Protein AF-A0A256ZLH8-F1 (afdb_monomer)

Structure (mmCIF, N/CA/C/O backbone):
data_AF-A0A256ZLH8-F1
#
_entry.id   AF-A0A256ZLH8-F1
#
loop_
_atom_site.group_PDB
_atom_site.id
_atom_site.type_symbol
_atom_site.label_atom_id
_atom_site.label_alt_id
_atom_site.label_comp_id
_atom_site.label_asym_id
_atom_site.label_entity_id
_atom_site.label_seq_id
_atom_site.pdbx_PDB_ins_code
_atom_site.Cartn_x
_atom_site.Cartn_y
_atom_site.Cartn_z
_atom_site.occupancy
_atom_site.B_iso_or_equiv
_atom_site.auth_seq_id
_atom_site.auth_comp_id
_atom_site.auth_asym_id
_atom_site.auth_atom_id
_atom_site.pdbx_PDB_model_num
ATOM 1 N N . MET A 1 1 ? 13.246 1.774 14.682 1.00 59.84 1 MET A N 1
ATOM 2 C CA . MET A 1 1 ? 12.009 2.449 14.214 1.00 59.84 1 MET A CA 1
ATOM 3 C C . MET A 1 1 ? 10.809 1.680 14.739 1.00 59.84 1 MET A C 1
ATOM 5 O O . MET A 1 1 ? 10.930 0.470 14.877 1.00 59.84 1 MET A O 1
ATOM 9 N N . LYS A 1 2 ? 9.708 2.357 15.085 1.00 73.75 2 LYS A N 1
ATOM 10 C CA . LYS A 1 2 ? 8.507 1.731 15.661 1.00 73.75 2 LYS A CA 1
ATOM 11 C C . LYS A 1 2 ? 7.234 2.376 15.119 1.00 73.75 2 LYS A C 1
ATOM 13 O O . LYS A 1 2 ? 7.251 3.575 14.844 1.00 73.75 2 LYS A O 1
ATOM 18 N N . GLY A 1 3 ? 6.147 1.612 15.032 1.00 84.44 3 GLY A N 1
ATOM 19 C CA . GLY A 1 3 ? 4.837 2.135 14.651 1.00 84.44 3 GLY A CA 1
ATOM 20 C C . GLY A 1 3 ? 4.768 2.655 13.215 1.00 84.44 3 GLY A C 1
ATOM 21 O O . GLY A 1 3 ? 5.513 2.220 12.338 1.00 84.44 3 GLY A O 1
ATOM 22 N N . ILE A 1 4 ? 3.858 3.602 12.979 1.00 90.25 4 ILE A N 1
ATOM 23 C CA . ILE A 1 4 ? 3.723 4.279 11.684 1.00 90.25 4 ILE A CA 1
ATOM 24 C C . ILE A 1 4 ? 4.641 5.503 11.649 1.00 90.25 4 ILE A C 1
ATOM 26 O O . ILE A 1 4 ? 4.606 6.344 12.548 1.00 90.25 4 ILE A O 1
ATOM 30 N N . ILE A 1 5 ? 5.440 5.614 10.589 1.00 93.38 5 ILE A N 1
ATOM 31 C CA . ILE A 1 5 ? 6.383 6.713 10.385 1.00 93.38 5 ILE A CA 1
ATOM 32 C C . ILE A 1 5 ? 6.101 7.450 9.077 1.00 93.38 5 ILE A C 1
ATOM 34 O O . ILE A 1 5 ? 5.661 6.852 8.095 1.00 93.38 5 ILE A O 1
ATOM 38 N N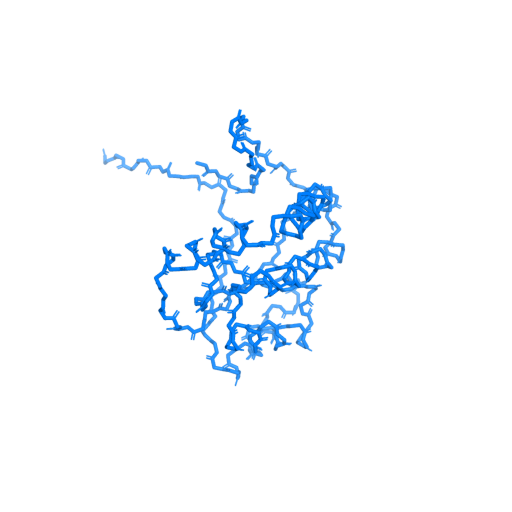 . LEU A 1 6 ? 6.413 8.740 9.061 1.00 94.75 6 LEU A N 1
ATOM 39 C CA . LEU A 1 6 ? 6.591 9.530 7.854 1.00 94.75 6 LEU A CA 1
ATOM 40 C C . LEU A 1 6 ? 8.094 9.671 7.597 1.00 94.75 6 LEU A C 1
ATOM 42 O O . LEU A 1 6 ? 8.851 10.112 8.466 1.00 94.75 6 LEU A O 1
ATOM 46 N N . TYR A 1 7 ? 8.513 9.277 6.398 1.00 95.38 7 TYR A N 1
ATOM 47 C CA . TYR A 1 7 ? 9.903 9.314 5.964 1.00 95.38 7 TYR A CA 1
ATOM 48 C C . TYR A 1 7 ? 10.053 10.202 4.729 1.00 95.38 7 TYR A C 1
ATOM 50 O O . TYR A 1 7 ? 9.308 10.057 3.761 1.00 95.38 7 TYR A O 1
ATOM 58 N N . LYS A 1 8 ? 11.055 11.081 4.762 1.00 94.31 8 LYS A N 1
ATOM 59 C CA . LYS A 1 8 ? 11.537 11.857 3.620 1.00 94.31 8 LYS A CA 1
ATOM 60 C C . LYS A 1 8 ? 13.060 11.827 3.650 1.00 94.31 8 LYS A C 1
ATOM 62 O O . LYS A 1 8 ? 13.659 12.066 4.697 1.00 94.31 8 LYS A O 1
ATOM 67 N N . LEU A 1 9 ? 13.683 11.495 2.520 1.00 93.12 9 LEU A N 1
ATOM 68 C CA . LEU A 1 9 ? 15.141 11.443 2.419 1.00 93.12 9 LEU A CA 1
ATOM 69 C C . LEU A 1 9 ? 15.738 12.812 2.783 1.00 93.12 9 LEU A C 1
ATOM 71 O O . LEU A 1 9 ? 15.245 13.842 2.331 1.00 93.12 9 LEU A O 1
ATOM 75 N N . GLY A 1 10 ? 16.777 12.811 3.619 1.00 94.75 10 GLY A N 1
ATOM 76 C CA . GLY A 1 10 ? 17.412 14.039 4.109 1.00 94.75 10 GLY A CA 1
ATOM 77 C C . GLY A 1 10 ? 16.638 14.765 5.216 1.00 94.75 10 GLY A C 1
ATOM 78 O O . GLY A 1 10 ? 17.074 15.818 5.660 1.00 94.75 10 GLY A O 1
ATOM 79 N N . SER A 1 11 ? 15.507 14.228 5.683 1.00 94.06 11 SER A N 1
ATOM 80 C CA . SER A 1 11 ? 14.750 14.772 6.817 1.00 94.06 11 SER A CA 1
ATOM 81 C C . SER A 1 11 ? 14.746 13.799 8.001 1.00 94.06 11 SER A C 1
ATOM 83 O O . SER A 1 11 ? 14.812 12.582 7.793 1.00 94.06 11 SER A O 1
ATOM 85 N N . PRO A 1 12 ? 14.612 14.292 9.246 1.00 94.06 12 PRO A N 1
ATOM 86 C CA . PRO A 1 12 ? 14.383 13.428 10.397 1.00 94.06 12 PRO A CA 1
ATOM 87 C C . PRO A 1 12 ? 13.131 12.563 10.216 1.00 94.06 12 PRO A C 1
ATOM 89 O O . PRO A 1 12 ? 12.097 13.031 9.732 1.00 94.06 12 PRO A O 1
ATOM 92 N N . ILE A 1 13 ? 13.211 11.299 10.639 1.00 93.12 13 ILE A N 1
ATOM 93 C CA . ILE A 1 13 ? 12.056 10.395 10.659 1.00 93.12 13 ILE A CA 1
ATOM 94 C C . ILE A 1 13 ? 11.025 10.934 11.649 1.00 93.12 13 ILE A C 1
ATOM 96 O O . ILE A 1 13 ? 11.330 11.144 12.823 1.00 93.12 13 ILE A O 1
ATOM 100 N N . GLN A 1 14 ? 9.783 11.089 11.196 1.00 92.69 14 GLN A N 1
ATOM 101 C CA . GLN A 1 14 ? 8.686 11.538 12.046 1.00 92.69 14 GLN A CA 1
ATOM 102 C C . GLN A 1 14 ? 7.812 10.345 12.430 1.00 92.69 14 GLN A C 1
ATOM 104 O O . GLN A 1 14 ? 7.288 9.645 11.569 1.00 92.69 14 GLN A O 1
ATOM 109 N N . SER A 1 15 ? 7.634 10.105 13.729 1.00 91.69 15 SER A N 1
ATOM 110 C CA . SER A 1 15 ? 6.691 9.088 14.213 1.00 91.69 15 SER A CA 1
ATOM 111 C C . SER A 1 15 ? 5.278 9.665 14.268 1.00 91.69 15 SER A C 1
ATOM 113 O O . SER A 1 15 ? 5.068 10.743 14.827 1.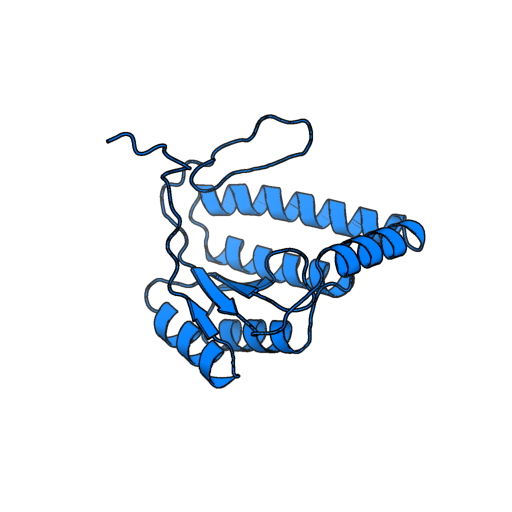00 91.69 15 SER A O 1
ATOM 115 N N . LEU A 1 16 ? 4.298 8.945 13.725 1.00 90.75 16 LEU A N 1
ATOM 116 C CA . LEU A 1 16 ? 2.897 9.349 13.772 1.00 90.75 16 LEU A CA 1
ATOM 117 C C . LEU A 1 16 ? 2.227 8.759 15.015 1.00 90.75 16 LEU A C 1
ATOM 119 O O . LEU A 1 16 ? 2.175 7.542 15.195 1.00 90.75 16 LEU A O 1
ATOM 123 N N . LYS A 1 17 ? 1.687 9.633 15.868 1.00 87.69 17 LYS A N 1
ATOM 124 C CA . LYS A 1 17 ? 0.788 9.246 16.960 1.00 87.69 17 LYS A CA 1
ATOM 125 C C . LYS A 1 17 ? -0.637 9.206 16.416 1.00 87.69 17 LYS A C 1
ATOM 127 O O . LYS A 1 17 ? -1.101 10.202 15.866 1.00 87.69 17 LYS A O 1
ATOM 132 N N . LEU A 1 18 ? -1.305 8.067 16.558 1.00 88.00 18 LEU A N 1
ATOM 133 C CA . LEU A 1 18 ? -2.661 7.851 16.055 1.00 88.00 18 LEU A CA 1
ATOM 134 C C . LEU A 1 18 ? -3.618 7.644 17.221 1.00 88.00 18 LEU A C 1
ATOM 136 O O . LEU A 1 18 ? -3.262 6.986 18.196 1.00 88.00 18 LEU A O 1
ATOM 140 N N . GLN A 1 19 ? -4.842 8.153 17.093 1.00 83.88 19 GLN A N 1
ATOM 141 C CA . GLN A 1 19 ? -5.908 7.882 18.064 1.00 83.88 19 GLN A CA 1
ATOM 142 C C . GLN A 1 19 ? -6.475 6.466 17.902 1.00 83.88 19 GLN A C 1
ATOM 144 O O . GLN A 1 19 ? -6.853 5.820 18.875 1.00 83.88 19 GLN A O 1
ATOM 149 N N . LYS A 1 20 ? -6.530 5.977 16.659 1.00 86.25 20 LYS A N 1
ATOM 150 C CA . LYS A 1 20 ? -7.033 4.651 16.287 1.00 86.25 20 LYS A CA 1
ATOM 151 C C . LYS A 1 20 ? -6.056 3.989 15.323 1.00 86.25 20 LYS A C 1
ATOM 153 O O . LYS A 1 20 ? -5.395 4.669 14.543 1.00 86.25 20 LYS A O 1
ATOM 158 N N . GLN A 1 21 ? -5.963 2.664 15.379 1.00 87.44 21 GLN A N 1
ATOM 159 C CA . GLN A 1 21 ? -5.056 1.908 14.517 1.00 87.44 21 GLN A CA 1
ATOM 160 C C . GLN A 1 21 ? -5.806 1.374 13.291 1.00 87.44 21 GLN A C 1
ATOM 162 O O . GLN A 1 21 ? -6.895 0.818 13.456 1.00 87.44 21 GLN A O 1
ATOM 167 N N . PRO A 1 22 ? -5.241 1.508 12.080 1.00 90.44 22 PRO A N 1
ATOM 168 C CA . PRO A 1 22 ? -5.790 0.849 10.906 1.00 90.44 22 PRO A CA 1
ATOM 169 C C . PRO A 1 22 ? -5.613 -0.670 11.017 1.00 90.44 22 PRO A C 1
ATOM 171 O O . PRO A 1 22 ? -4.627 -1.158 11.574 1.00 90.44 22 PRO A O 1
ATOM 174 N N . ILE A 1 23 ? -6.558 -1.420 10.453 1.00 91.56 23 ILE A N 1
ATOM 175 C CA . ILE A 1 23 ? -6.463 -2.877 10.341 1.00 91.56 23 ILE A CA 1
ATOM 176 C C . ILE A 1 23 ? -6.150 -3.215 8.895 1.00 91.56 23 ILE A C 1
ATOM 178 O O . ILE A 1 23 ? -6.855 -2.792 7.978 1.00 91.56 23 ILE A O 1
ATOM 182 N N . PHE A 1 24 ? -5.098 -4.003 8.705 1.00 94.19 24 PHE A N 1
ATOM 183 C CA . PHE A 1 24 ? -4.659 -4.430 7.391 1.00 94.19 24 PHE A CA 1
ATOM 184 C C . PHE A 1 24 ? -4.721 -5.946 7.242 1.00 94.19 24 PHE A C 1
ATOM 186 O O . PHE A 1 24 ? -4.468 -6.692 8.188 1.00 94.19 24 PHE A O 1
ATOM 193 N N . VAL A 1 25 ? -4.997 -6.392 6.021 1.00 95.88 25 VAL A N 1
ATOM 194 C CA . VAL A 1 25 ? -4.785 -7.771 5.572 1.00 95.88 25 VAL A CA 1
ATOM 195 C C . VAL A 1 25 ? -3.638 -7.756 4.567 1.00 95.88 25 VAL A C 1
ATOM 197 O O . VAL A 1 25 ? -3.620 -6.916 3.666 1.00 95.88 25 VAL A O 1
ATOM 200 N N . VAL A 1 26 ? -2.675 -8.666 4.722 1.00 97.50 26 VAL A N 1
ATOM 201 C CA . VAL A 1 26 ? -1.562 -8.822 3.775 1.00 97.50 26 VAL A CA 1
ATOM 202 C C . VAL A 1 26 ? -1.781 -10.085 2.959 1.00 97.50 26 VAL A C 1
ATOM 204 O O . VAL A 1 26 ? -1.867 -11.176 3.523 1.00 97.50 26 VAL A O 1
ATOM 207 N N . GLY A 1 27 ? -1.850 -9.924 1.639 1.00 97.69 27 GLY A N 1
ATOM 208 C CA . GLY A 1 27 ? -1.893 -11.022 0.678 1.00 97.69 27 GLY A CA 1
ATOM 209 C C . GLY A 1 27 ? -0.533 -11.211 0.016 1.00 97.69 27 GLY A C 1
ATOM 210 O O . GLY A 1 27 ? 0.044 -10.237 -0.459 1.00 97.69 27 GLY A O 1
ATOM 211 N N . ASN A 1 28 ? -0.019 -12.434 -0.047 1.00 97.62 28 ASN A N 1
ATOM 212 C CA . ASN A 1 28 ? 1.211 -12.788 -0.747 1.00 97.62 28 ASN A CA 1
ATOM 213 C C . ASN A 1 28 ? 0.891 -13.610 -1.997 1.00 97.62 28 ASN A C 1
ATOM 215 O O . ASN A 1 28 ? 0.174 -14.604 -1.958 1.00 97.62 28 ASN A O 1
ATOM 219 N N . THR A 1 29 ? 1.442 -13.179 -3.125 1.00 96.62 29 THR A N 1
ATOM 220 C CA . THR A 1 29 ? 1.281 -13.834 -4.426 1.00 96.62 29 THR A CA 1
ATOM 221 C C . THR A 1 29 ? 2.108 -15.110 -4.569 1.00 96.62 29 THR A C 1
ATOM 223 O O . THR A 1 29 ? 1.894 -15.837 -5.534 1.00 96.62 29 THR A O 1
ATOM 226 N N . GLY A 1 30 ? 3.093 -15.348 -3.693 1.00 93.94 30 GLY A N 1
ATOM 227 C CA . GLY A 1 30 ? 4.075 -16.435 -3.823 1.00 93.94 30 GLY A CA 1
ATOM 228 C C . GLY A 1 30 ? 5.131 -16.194 -4.912 1.00 93.94 30 GLY A C 1
ATOM 229 O O . GLY A 1 30 ? 6.116 -16.923 -5.013 1.00 93.94 30 GLY A O 1
ATOM 230 N N . ILE A 1 31 ? 4.977 -15.134 -5.712 1.00 92.69 31 ILE A N 1
ATOM 231 C CA . ILE A 1 31 ? 5.876 -14.822 -6.821 1.00 92.69 31 ILE A CA 1
ATOM 232 C C . ILE A 1 31 ? 7.143 -14.166 -6.280 1.00 92.69 31 ILE A C 1
ATOM 234 O O . ILE A 1 31 ? 7.124 -13.038 -5.767 1.00 92.69 31 ILE A O 1
ATOM 238 N N . ARG A 1 32 ? 8.262 -14.880 -6.429 1.00 88.44 32 ARG A N 1
ATOM 239 C CA . ARG A 1 32 ? 9.599 -14.360 -6.140 1.00 88.44 32 ARG A CA 1
ATOM 240 C C . ARG A 1 32 ? 9.980 -13.286 -7.149 1.00 88.44 32 ARG A C 1
ATOM 242 O O . ARG A 1 32 ? 9.685 -13.377 -8.336 1.00 88.44 32 ARG A O 1
ATOM 249 N N . ARG A 1 33 ? 10.691 -12.272 -6.664 1.00 80.81 33 ARG A N 1
ATOM 250 C CA . ARG A 1 33 ? 11.146 -11.142 -7.472 1.00 80.81 33 ARG A CA 1
ATOM 251 C C . ARG A 1 33 ? 12.558 -10.733 -7.104 1.00 80.81 33 ARG A C 1
ATOM 253 O O . ARG A 1 33 ? 12.991 -10.911 -5.970 1.00 80.81 33 ARG A O 1
ATOM 260 N N . ILE A 1 34 ? 13.227 -10.093 -8.056 1.00 83.25 34 ILE A N 1
ATOM 261 C CA . ILE A 1 34 ? 14.491 -9.399 -7.823 1.00 83.25 34 ILE A CA 1
ATOM 262 C C . ILE A 1 34 ? 14.174 -7.909 -7.766 1.00 83.25 34 ILE A C 1
ATOM 264 O O . ILE A 1 34 ? 13.990 -7.275 -8.806 1.00 83.25 34 ILE A O 1
ATOM 268 N N . THR A 1 35 ? 14.107 -7.347 -6.557 1.00 82.69 35 THR A N 1
ATOM 269 C CA . THR A 1 35 ? 13.759 -5.931 -6.327 1.00 82.69 35 THR A CA 1
ATOM 270 C C . THR A 1 35 ? 14.599 -4.987 -7.192 1.00 82.69 35 THR A C 1
ATOM 272 O O . THR A 1 35 ? 14.060 -4.070 -7.807 1.00 82.69 35 THR A O 1
ATOM 275 N N . GLY A 1 36 ? 15.899 -5.267 -7.340 1.00 84.88 36 GLY A N 1
ATOM 276 C CA . GLY A 1 36 ? 16.804 -4.465 -8.168 1.00 84.88 36 GLY A CA 1
ATOM 277 C C . GLY A 1 36 ? 16.394 -4.357 -9.643 1.00 84.88 36 GLY A C 1
ATOM 278 O O . GLY A 1 36 ? 16.644 -3.325 -10.260 1.00 84.88 36 GLY A O 1
ATOM 279 N N . LYS A 1 37 ? 15.717 -5.364 -10.218 1.00 89.88 37 LYS A N 1
ATOM 280 C CA . LYS A 1 37 ? 15.227 -5.297 -11.608 1.00 89.88 37 LYS A CA 1
ATOM 281 C C . LYS A 1 37 ? 14.123 -4.248 -11.767 1.00 89.88 37 LYS A C 1
ATOM 283 O O . LYS A 1 37 ? 14.156 -3.475 -12.720 1.00 89.88 37 LYS A O 1
ATOM 288 N N . PHE A 1 38 ? 13.181 -4.185 -10.825 1.00 90.50 38 PHE A N 1
ATOM 289 C CA . PHE A 1 38 ? 12.086 -3.211 -10.864 1.00 90.50 38 PHE A CA 1
ATOM 290 C C . PHE A 1 38 ? 12.567 -1.794 -10.552 1.00 90.50 38 PHE A C 1
ATOM 292 O O . PHE A 1 38 ? 12.148 -0.858 -11.226 1.00 90.50 38 PHE A O 1
ATOM 299 N N . VAL A 1 39 ? 13.526 -1.640 -9.634 1.00 91.06 39 VAL A N 1
ATOM 300 C CA . VAL A 1 39 ? 14.180 -0.342 -9.391 1.00 91.06 39 VAL A CA 1
ATOM 301 C C . VAL A 1 39 ? 14.857 0.172 -10.667 1.00 91.06 39 VAL A C 1
ATOM 303 O O . VAL A 1 39 ? 14.606 1.303 -11.075 1.00 91.06 39 VAL A O 1
ATOM 306 N N . LYS A 1 40 ? 15.637 -0.672 -11.362 1.00 93.06 40 LYS A N 1
ATOM 307 C CA . LYS A 1 40 ? 16.267 -0.308 -12.647 1.00 93.06 40 LYS A CA 1
ATOM 308 C C . LYS A 1 40 ? 15.244 0.018 -13.740 1.00 93.06 40 LYS A C 1
ATOM 310 O O . LYS A 1 40 ? 15.486 0.908 -14.551 1.00 93.06 40 LYS A O 1
ATOM 315 N N . LYS A 1 41 ? 14.103 -0.679 -13.770 1.00 92.81 41 LYS A N 1
ATOM 316 C CA . LYS A 1 41 ? 13.007 -0.396 -14.711 1.00 92.81 41 LYS A CA 1
ATOM 317 C C . LYS A 1 41 ? 12.415 0.997 -14.480 1.00 92.81 41 LYS A C 1
ATOM 319 O O . LYS A 1 41 ? 12.236 1.733 -15.446 1.00 92.81 41 LYS A O 1
ATOM 324 N N . VAL A 1 42 ? 12.152 1.364 -13.224 1.00 94.00 42 VAL A N 1
ATOM 325 C CA . VAL A 1 42 ? 11.630 2.696 -12.871 1.00 94.00 42 VAL A CA 1
ATOM 326 C C . VAL A 1 42 ? 12.661 3.786 -13.169 1.00 94.00 42 VAL A C 1
ATOM 328 O O . VAL A 1 42 ? 12.294 4.818 -13.722 1.00 94.00 42 VAL A O 1
ATOM 331 N N . ASP A 1 43 ? 13.946 3.550 -12.884 1.00 95.06 43 ASP A N 1
ATOM 332 C CA . ASP A 1 43 ? 15.020 4.485 -13.248 1.00 95.06 43 ASP A CA 1
ATOM 333 C C . ASP A 1 43 ? 15.087 4.725 -14.764 1.00 95.06 43 ASP A C 1
ATOM 335 O O . ASP A 1 43 ? 15.095 5.868 -15.223 1.00 95.06 43 ASP A O 1
ATOM 339 N N . LYS A 1 44 ? 15.054 3.648 -15.559 1.00 96.25 44 LYS A N 1
ATOM 340 C CA . LYS A 1 44 ? 15.015 3.742 -17.022 1.00 96.25 44 LYS A CA 1
ATOM 341 C C . LYS A 1 44 ? 13.796 4.538 -17.498 1.00 96.25 44 LYS A C 1
ATOM 343 O O . LYS A 1 44 ? 13.958 5.471 -18.281 1.00 96.25 44 LYS A O 1
ATOM 348 N N . LEU A 1 45 ? 12.605 4.234 -16.976 1.00 95.56 45 LEU A N 1
ATOM 349 C CA . LEU A 1 45 ? 11.377 4.960 -17.312 1.00 95.56 45 LEU A CA 1
ATOM 350 C C . LEU A 1 45 ? 11.483 6.452 -16.961 1.00 95.56 45 LEU A C 1
ATOM 352 O O . LEU A 1 45 ? 11.050 7.297 -17.742 1.00 95.56 45 LEU A O 1
ATOM 356 N N . LYS A 1 46 ? 12.090 6.789 -15.817 1.00 95.88 46 LYS A N 1
ATOM 357 C CA . LYS A 1 46 ? 12.333 8.178 -15.412 1.00 95.88 46 LYS A CA 1
ATOM 358 C C . LYS A 1 46 ? 13.272 8.897 -16.381 1.00 95.88 46 LYS A C 1
ATOM 360 O O . LYS A 1 46 ? 13.024 10.055 -16.697 1.00 95.88 46 LYS A O 1
ATOM 365 N N . ARG A 1 47 ? 14.322 8.236 -16.876 1.00 96.56 47 ARG A N 1
ATOM 366 C CA . ARG A 1 47 ? 15.229 8.825 -17.878 1.00 96.56 47 ARG A CA 1
ATO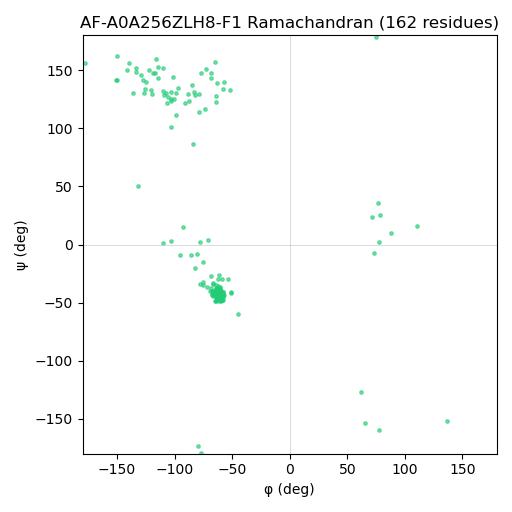M 367 C C . ARG A 1 47 ? 14.537 9.049 -19.225 1.00 96.56 47 ARG A C 1
ATOM 369 O O . ARG A 1 47 ? 14.736 10.093 -19.832 1.00 96.56 47 ARG A O 1
ATOM 376 N N . GLU A 1 48 ? 13.695 8.114 -19.658 1.00 97.06 48 GLU A N 1
ATOM 377 C CA . GLU A 1 48 ? 12.997 8.179 -20.953 1.00 97.06 48 GLU A CA 1
ATOM 378 C C . GLU A 1 48 ? 11.786 9.123 -20.949 1.00 97.06 48 GLU A C 1
ATOM 380 O O . GLU A 1 48 ? 11.478 9.753 -21.958 1.00 97.06 48 GLU A O 1
ATOM 385 N N . ARG A 1 49 ? 11.073 9.226 -19.822 1.00 96.69 49 ARG A N 1
ATOM 386 C CA . ARG A 1 49 ? 9.819 9.987 -19.692 1.00 96.69 49 ARG A CA 1
ATOM 387 C C . ARG A 1 49 ? 9.827 10.887 -18.458 1.00 96.69 49 ARG A C 1
ATOM 389 O O . ARG A 1 49 ? 8.878 10.889 -17.675 1.00 96.69 49 ARG A O 1
ATOM 396 N N . LYS A 1 50 ? 10.896 11.671 -18.300 1.00 95.62 50 LYS A N 1
ATOM 397 C CA . LYS A 1 50 ? 11.182 12.484 -17.106 1.00 95.62 50 LYS A CA 1
ATOM 398 C C . LYS 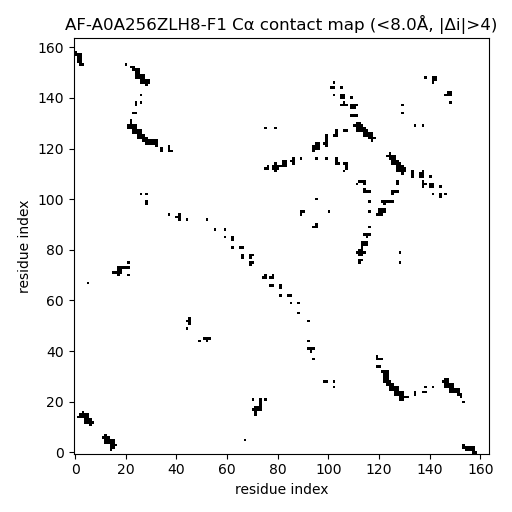A 1 50 ? 9.977 13.269 -16.577 1.00 95.62 50 LYS A C 1
ATOM 400 O O . LYS A 1 50 ? 9.538 12.993 -15.467 1.00 95.62 50 LYS A O 1
ATOM 405 N N . LYS A 1 51 ? 9.393 14.162 -17.388 1.00 96.50 51 LYS A N 1
ATOM 406 C CA . LYS A 1 51 ? 8.262 15.018 -16.969 1.00 96.50 51 LYS A CA 1
ATOM 407 C C . LYS A 1 51 ? 7.048 14.212 -16.491 1.00 96.50 51 LYS A C 1
ATOM 409 O O . LYS A 1 51 ? 6.418 14.568 -15.502 1.00 96.50 51 LYS A O 1
ATOM 414 N N . LEU A 1 52 ? 6.733 13.115 -17.184 1.00 95.25 52 LEU A N 1
ATOM 415 C CA . LEU A 1 52 ? 5.607 12.247 -16.834 1.00 95.25 52 LEU A CA 1
ATOM 416 C C . LEU A 1 52 ? 5.830 11.577 -15.475 1.00 95.25 52 LEU A C 1
ATOM 418 O O . LEU A 1 52 ? 4.948 11.598 -14.621 1.00 95.25 52 LEU A O 1
ATOM 422 N N . VAL A 1 53 ? 7.012 10.991 -15.275 1.00 95.69 53 VAL A N 1
ATOM 423 C CA . VAL A 1 53 ? 7.346 10.297 -14.026 1.00 95.69 53 VAL A CA 1
ATOM 424 C C . VAL A 1 53 ? 7.453 11.284 -12.865 1.00 95.69 53 VAL A C 1
ATOM 426 O O . VAL A 1 53 ? 6.968 10.983 -11.781 1.00 95.69 53 VAL A O 1
ATOM 429 N N . GLU A 1 54 ? 8.030 12.466 -13.078 1.00 95.75 54 GLU A N 1
ATOM 430 C CA . GLU A 1 54 ? 8.092 13.525 -12.061 1.00 95.75 54 GLU A CA 1
ATOM 431 C C . GLU A 1 54 ? 6.690 13.957 -11.616 1.00 95.75 54 GLU A C 1
ATOM 433 O O . GLU A 1 54 ? 6.407 13.927 -10.421 1.00 95.75 54 GLU A O 1
ATOM 438 N N . SER A 1 55 ? 5.768 14.200 -12.552 1.00 96.88 55 SER A N 1
ATOM 439 C CA . SER A 1 55 ? 4.371 14.521 -12.226 1.00 96.88 55 SER A CA 1
ATOM 440 C C . SER A 1 55 ? 3.660 13.404 -11.439 1.00 96.88 55 SER A C 1
ATOM 442 O O . SER A 1 55 ? 2.914 13.665 -10.487 1.00 96.88 55 SER A O 1
ATOM 444 N N . MET A 1 56 ? 3.919 12.136 -11.777 1.00 96.75 56 MET A N 1
ATOM 445 C CA . MET A 1 56 ? 3.405 10.993 -11.013 1.00 96.75 56 MET A CA 1
ATOM 446 C C . MET A 1 56 ? 3.976 10.945 -9.588 1.00 96.75 56 MET A C 1
ATOM 448 O O . MET A 1 56 ? 3.240 10.651 -8.645 1.00 96.75 56 MET A O 1
ATOM 452 N N . LEU A 1 57 ? 5.268 11.243 -9.414 1.00 94.81 57 LEU A N 1
ATOM 453 C CA . LEU A 1 57 ? 5.921 11.274 -8.103 1.00 94.81 57 LEU A CA 1
ATOM 454 C C . LEU A 1 57 ? 5.423 12.440 -7.239 1.00 94.81 57 LEU A C 1
ATOM 456 O O . LEU A 1 57 ? 5.166 12.235 -6.056 1.00 94.81 57 LEU A O 1
ATOM 460 N N . GLU A 1 58 ? 5.209 13.620 -7.820 1.00 96.75 58 GLU A N 1
ATOM 461 C CA . GLU A 1 58 ? 4.587 14.763 -7.133 1.00 96.75 58 GLU A CA 1
ATOM 462 C C . GLU A 1 58 ? 3.170 14.427 -6.656 1.00 96.75 58 GLU A C 1
ATOM 464 O O . GLU A 1 58 ? 2.772 14.762 -5.538 1.00 96.75 58 GLU A O 1
ATOM 469 N N . THR A 1 59 ? 2.403 13.718 -7.486 1.00 97.81 59 THR A N 1
ATOM 470 C CA . THR A 1 59 ? 1.068 13.239 -7.108 1.00 97.81 59 THR A CA 1
ATOM 471 C C . THR A 1 59 ? 1.152 12.227 -5.964 1.00 97.81 59 THR A C 1
ATOM 473 O O . THR A 1 59 ? 0.392 12.321 -5.001 1.00 97.81 59 THR A O 1
ATOM 476 N N . ALA A 1 60 ? 2.112 11.299 -6.010 1.00 97.44 60 ALA A N 1
ATOM 477 C CA . ALA A 1 60 ? 2.346 10.350 -4.926 1.00 97.44 60 ALA A CA 1
ATOM 478 C C . ALA A 1 60 ? 2.765 11.043 -3.613 1.00 97.44 60 ALA A C 1
ATOM 480 O O . ALA A 1 60 ? 2.311 10.627 -2.546 1.00 97.44 60 ALA A O 1
ATOM 481 N N . GLU A 1 61 ? 3.566 12.116 -3.665 1.00 97.25 61 GLU A N 1
ATOM 482 C CA . GLU A 1 61 ? 3.908 12.924 -2.482 1.00 97.25 61 GLU A CA 1
ATOM 483 C C . GLU A 1 61 ? 2.653 13.565 -1.871 1.00 97.25 61 GLU A C 1
ATOM 485 O O . GLU A 1 61 ? 2.427 13.437 -0.666 1.00 97.25 61 GLU A O 1
ATOM 490 N N . LYS A 1 62 ? 1.776 14.160 -2.691 1.00 98.19 62 LYS A N 1
ATOM 491 C CA . LYS A 1 62 ? 0.490 14.712 -2.221 1.00 98.19 62 LYS A CA 1
ATOM 492 C C . LYS A 1 62 ? -0.384 13.641 -1.563 1.00 98.19 62 LYS A C 1
ATOM 494 O O . LYS A 1 62 ? -0.906 13.873 -0.474 1.00 98.19 62 LYS A O 1
ATOM 499 N N . ILE A 1 63 ? -0.483 12.454 -2.168 1.00 98.50 63 ILE A N 1
ATOM 500 C CA . ILE A 1 63 ? -1.215 11.311 -1.596 1.00 98.50 63 ILE A CA 1
ATOM 501 C C . ILE A 1 63 ? -0.670 10.947 -0.211 1.00 98.50 63 ILE A C 1
ATOM 503 O O . ILE A 1 63 ? -1.453 10.702 0.704 1.00 98.50 63 ILE A O 1
ATOM 507 N N . VAL A 1 64 ? 0.654 10.920 -0.030 1.00 98.06 64 VAL A N 1
ATOM 508 C CA . VAL A 1 64 ? 1.270 10.622 1.274 1.00 98.06 64 VAL A CA 1
ATOM 509 C C . VAL A 1 64 ? 0.883 11.670 2.316 1.00 98.06 64 VAL A C 1
ATOM 511 O O . VAL A 1 64 ? 0.499 11.304 3.426 1.00 98.06 64 VAL A O 1
ATOM 514 N N . LEU A 1 65 ? 0.945 12.959 1.976 1.00 97.56 65 LEU A N 1
ATOM 515 C CA . LEU A 1 65 ? 0.595 14.036 2.907 1.00 97.56 65 LEU A CA 1
ATOM 516 C C . LEU A 1 65 ? -0.886 13.986 3.315 1.00 97.56 65 LEU A C 1
ATOM 518 O O . LEU A 1 65 ? -1.204 14.140 4.497 1.00 97.56 65 LEU A O 1
ATOM 522 N N . GLU A 1 66 ? -1.783 13.694 2.376 1.00 98.44 66 GLU A N 1
ATOM 523 C CA . GLU A 1 66 ? -3.206 13.492 2.669 1.00 98.44 66 GLU A CA 1
ATOM 524 C C . GLU A 1 66 ? -3.452 12.210 3.478 1.00 98.44 66 GLU A C 1
ATOM 526 O O . GLU A 1 66 ? -4.251 12.211 4.414 1.00 98.44 66 GLU A O 1
ATOM 531 N N . ALA A 1 67 ? -2.708 11.134 3.208 1.00 98.06 67 ALA A N 1
ATOM 532 C CA . ALA A 1 67 ? -2.800 9.894 3.975 1.00 98.06 67 ALA A CA 1
ATOM 533 C C . ALA A 1 67 ? -2.367 10.102 5.433 1.00 98.06 67 ALA A C 1
ATOM 535 O O . ALA A 1 67 ? -2.968 9.523 6.335 1.00 98.06 67 ALA A O 1
ATOM 536 N N . VAL A 1 68 ? -1.376 10.964 5.690 1.00 97.00 68 VAL A N 1
ATOM 537 C CA . VAL A 1 68 ? -0.981 11.353 7.055 1.00 97.00 68 VAL A CA 1
ATOM 538 C C . VAL A 1 68 ? -2.127 12.058 7.783 1.00 97.00 68 VAL A C 1
ATOM 540 O O . VAL A 1 68 ? -2.365 11.763 8.956 1.00 97.00 68 VAL A O 1
ATOM 543 N N . LYS A 1 69 ? -2.854 12.964 7.114 1.00 97.06 69 LYS A N 1
ATOM 544 C CA . LYS A 1 69 ? -4.034 13.630 7.696 1.00 97.06 69 LYS A CA 1
ATOM 545 C C . LYS A 1 69 ? -5.147 12.620 7.986 1.00 97.06 69 LYS A C 1
ATOM 547 O O . LYS A 1 69 ? -5.638 12.570 9.112 1.00 97.06 69 LYS A O 1
ATOM 552 N N . ALA A 1 70 ? -5.473 11.767 7.014 1.00 97.31 70 ALA A N 1
ATOM 553 C CA . ALA A 1 70 ? -6.481 10.718 7.158 1.00 97.31 70 ALA A CA 1
ATOM 554 C C . ALA A 1 70 ? -6.150 9.757 8.315 1.00 97.31 70 ALA A C 1
ATOM 556 O O . ALA A 1 70 ? -7.000 9.480 9.158 1.00 97.31 70 ALA A O 1
ATOM 557 N N . LEU A 1 71 ? -4.886 9.328 8.427 1.00 95.44 71 LEU A N 1
ATOM 558 C CA . LEU A 1 71 ? -4.398 8.494 9.529 1.00 95.44 71 LEU A CA 1
ATOM 559 C C . LEU A 1 71 ? -4.586 9.159 10.896 1.00 95.4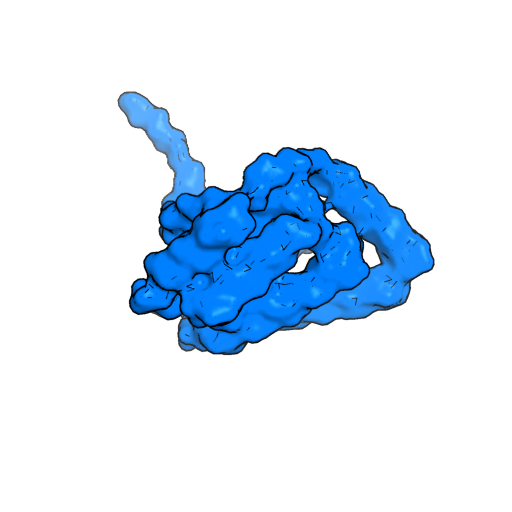4 71 LEU A C 1
ATOM 561 O O . LEU A 1 71 ? -5.065 8.513 11.827 1.00 95.44 71 LEU A O 1
ATOM 565 N N . LYS A 1 72 ? -4.214 10.438 11.027 1.00 94.62 72 LYS A N 1
ATOM 566 C CA . LYS A 1 72 ? -4.345 11.183 12.290 1.00 94.62 72 LYS A CA 1
ATOM 567 C C . LYS A 1 72 ? -5.805 11.354 12.714 1.00 94.62 72 LYS A C 1
ATOM 569 O O . LYS A 1 72 ? -6.095 11.242 13.903 1.00 94.62 72 LYS A O 1
ATOM 574 N N . ASN A 1 73 ? -6.694 11.572 11.749 1.00 95.19 73 ASN A N 1
ATOM 575 C CA . ASN A 1 73 ? -8.119 11.803 11.984 1.00 95.19 73 ASN A CA 1
ATOM 576 C C . ASN A 1 73 ? -8.938 10.503 12.092 1.00 95.19 73 ASN A C 1
ATOM 578 O O . ASN A 1 73 ? -10.110 10.547 12.454 1.00 95.19 73 ASN A O 1
ATOM 582 N N . GLY A 1 74 ? -8.345 9.344 11.788 1.00 94.88 74 GLY A N 1
ATOM 583 C CA . GLY A 1 74 ? -9.065 8.071 11.750 1.00 94.88 74 GLY A CA 1
ATOM 584 C C . GLY A 1 74 ? -10.032 7.940 10.568 1.00 94.88 74 GLY A C 1
ATOM 585 O O . GLY A 1 74 ? -10.991 7.175 10.656 1.00 94.88 74 GLY A O 1
ATOM 586 N N . ASP A 1 75 ? -9.796 8.686 9.487 1.00 97.06 75 ASP A N 1
ATOM 587 C CA . ASP A 1 75 ? -10.603 8.663 8.266 1.00 97.06 75 ASP A CA 1
ATOM 588 C C . ASP A 1 75 ? -10.150 7.512 7.353 1.00 97.06 75 ASP A C 1
ATOM 590 O O . ASP A 1 75 ? -9.264 7.637 6.500 1.00 97.06 75 ASP A O 1
ATOM 594 N N . TRP A 1 76 ? -10.724 6.335 7.598 1.00 96.56 76 TRP A N 1
ATOM 595 C CA . TRP A 1 76 ? -10.345 5.101 6.912 1.00 96.56 76 TRP A CA 1
ATOM 596 C C . TRP A 1 76 ? -10.858 5.017 5.484 1.00 96.56 76 TRP A C 1
ATOM 598 O O . TRP A 1 76 ? -10.176 4.437 4.641 1.00 96.56 76 TRP A O 1
ATOM 608 N N . ASP A 1 77 ? -12.017 5.603 5.200 1.00 97.69 77 ASP A N 1
ATOM 609 C CA . ASP A 1 77 ? -12.561 5.650 3.847 1.00 97.69 77 ASP A CA 1
ATOM 610 C C . ASP A 1 77 ? -11.668 6.540 2.962 1.00 97.69 77 ASP A C 1
ATOM 612 O O . ASP A 1 77 ? -11.252 6.116 1.876 1.00 97.69 77 ASP A O 1
ATOM 616 N N . LYS A 1 78 ? -11.228 7.708 3.464 1.00 98.38 78 LYS A N 1
ATOM 617 C CA . LYS A 1 78 ? -10.249 8.538 2.746 1.00 98.38 78 LYS A CA 1
ATOM 618 C C . LYS A 1 78 ? -8.912 7.824 2.584 1.00 98.38 78 LYS A C 1
ATOM 620 O O . LYS A 1 78 ? -8.376 7.806 1.475 1.00 98.38 78 LYS A O 1
ATOM 625 N N . LEU A 1 79 ? -8.381 7.202 3.638 1.00 98.38 79 LEU A N 1
ATOM 626 C CA . LEU A 1 79 ? -7.125 6.450 3.550 1.00 98.38 79 LEU A CA 1
ATOM 627 C C . LEU A 1 79 ? -7.202 5.326 2.502 1.00 98.38 79 LEU A C 1
ATOM 629 O O . LEU A 1 79 ? -6.265 5.157 1.722 1.00 98.38 79 LEU A O 1
ATOM 633 N N . GLY A 1 80 ? -8.318 4.596 2.453 1.00 98.56 80 GLY A N 1
ATOM 634 C CA . GLY A 1 80 ? -8.574 3.556 1.458 1.00 98.56 80 GLY A CA 1
ATOM 635 C C . GLY A 1 80 ? -8.562 4.098 0.027 1.00 98.56 80 GLY A C 1
ATOM 636 O O . GLY A 1 80 ? -7.817 3.593 -0.815 1.00 98.56 80 GLY A O 1
ATOM 637 N N . SER A 1 81 ? -9.281 5.196 -0.231 1.00 98.69 81 SER A N 1
ATOM 638 C CA . SER A 1 81 ? -9.281 5.843 -1.555 1.00 98.69 81 SER A CA 1
ATOM 639 C C . SER A 1 81 ? -7.877 6.276 -2.006 1.00 98.69 81 SER A C 1
ATOM 641 O O . SER A 1 81 ? -7.476 6.026 -3.142 1.00 98.69 81 SER A O 1
ATOM 643 N N . LEU A 1 82 ? -7.075 6.822 -1.085 1.00 98.81 82 LEU A N 1
ATOM 644 C CA . LEU A 1 82 ? -5.693 7.233 -1.337 1.00 98.81 82 LEU A CA 1
ATOM 645 C C . LEU A 1 82 ? -4.773 6.035 -1.631 1.00 98.81 82 LEU A C 1
ATOM 647 O O . LEU A 1 82 ? -3.846 6.144 -2.437 1.00 98.81 82 LEU A O 1
ATOM 651 N N . MET A 1 83 ? -5.016 4.875 -1.009 1.00 98.75 83 MET A N 1
ATOM 652 C CA . MET A 1 83 ? -4.294 3.641 -1.336 1.00 98.75 83 MET A CA 1
ATOM 653 C C . MET A 1 83 ? -4.568 3.193 -2.774 1.00 98.75 83 MET A C 1
ATOM 655 O O . MET A 1 83 ? -3.623 2.834 -3.480 1.00 98.75 83 MET A O 1
ATOM 659 N N . ASP A 1 84 ? -5.825 3.258 -3.211 1.00 98.75 84 ASP A N 1
ATOM 660 C CA . ASP A 1 84 ? -6.234 2.904 -4.571 1.00 98.75 84 ASP A CA 1
ATOM 661 C C . ASP A 1 84 ? -5.664 3.873 -5.617 1.00 98.75 84 ASP A C 1
ATOM 663 O O . ASP A 1 84 ? -5.175 3.443 -6.665 1.00 98.75 84 ASP A O 1
ATOM 667 N N . GLU A 1 85 ? -5.675 5.178 -5.336 1.00 98.56 85 GLU A N 1
ATOM 668 C CA . GLU A 1 85 ? -5.026 6.190 -6.181 1.00 98.56 85 GLU A CA 1
ATOM 669 C C . GLU A 1 85 ? -3.524 5.912 -6.328 1.00 98.56 85 GLU A C 1
ATOM 671 O O . GLU A 1 85 ? -2.988 5.909 -7.440 1.00 98.56 85 GLU A O 1
ATOM 676 N N . ASN A 1 86 ? -2.850 5.575 -5.228 1.00 98.62 86 ASN A N 1
ATOM 677 C CA . ASN A 1 86 ? -1.437 5.208 -5.260 1.00 98.62 86 ASN A CA 1
ATOM 678 C C . ASN A 1 86 ? -1.202 3.919 -6.069 1.00 98.62 86 ASN A C 1
ATOM 680 O O . ASN A 1 86 ? -0.252 3.839 -6.845 1.00 98.62 86 ASN A O 1
ATOM 684 N N . GLN A 1 87 ? -2.080 2.916 -5.963 1.00 98.62 87 GLN A N 1
ATOM 685 C CA . GLN A 1 87 ? -1.972 1.697 -6.774 1.00 98.62 87 GLN A CA 1
ATOM 686 C C . GLN A 1 87 ? -2.054 1.984 -8.280 1.00 98.62 87 GLN A C 1
ATOM 688 O O . GLN A 1 87 ? -1.328 1.354 -9.055 1.00 98.62 87 GLN A O 1
ATOM 693 N N . LYS A 1 88 ? -2.878 2.949 -8.710 1.00 98.19 88 LYS A N 1
ATOM 694 C CA . LYS A 1 88 ? -2.928 3.378 -10.120 1.00 98.19 88 LYS A CA 1
ATOM 695 C C . LYS A 1 88 ? -1.584 3.953 -10.571 1.00 98.19 88 LYS A C 1
ATOM 697 O O . LYS A 1 88 ? -1.082 3.565 -11.623 1.00 98.19 88 LYS A O 1
ATOM 702 N N . ILE A 1 89 ? -0.957 4.801 -9.751 1.00 97.94 89 ILE A N 1
ATOM 703 C CA . ILE A 1 89 ? 0.384 5.343 -10.033 1.00 97.94 89 ILE A CA 1
ATOM 704 C C . ILE A 1 89 ? 1.412 4.211 -10.138 1.00 97.94 89 ILE A C 1
ATOM 706 O O . ILE A 1 89 ? 2.160 4.147 -11.111 1.00 97.94 89 ILE A O 1
ATOM 710 N N . LEU A 1 90 ? 1.416 3.281 -9.178 1.00 97.50 90 LEU A N 1
ATOM 711 C CA . LEU A 1 90 ? 2.335 2.136 -9.153 1.00 97.50 90 LEU A CA 1
ATOM 712 C C . LEU A 1 90 ? 2.168 1.224 -10.382 1.00 97.50 90 LEU A C 1
ATOM 714 O O . LEU A 1 90 ? 3.148 0.719 -10.937 1.00 97.50 90 LEU A O 1
ATOM 718 N N . SER A 1 91 ? 0.933 1.048 -10.843 1.00 96.56 91 SER A N 1
ATOM 719 C CA . SER A 1 91 ? 0.636 0.308 -12.072 1.00 96.56 91 SER A CA 1
ATOM 720 C C . SER A 1 91 ? 1.179 1.044 -13.299 1.00 96.56 91 SER A C 1
ATOM 722 O O . SER A 1 91 ? 1.864 0.434 -14.119 1.00 96.56 91 SER A O 1
ATOM 724 N N . ASN A 1 92 ? 0.981 2.363 -13.373 1.00 96.06 92 ASN A N 1
ATOM 725 C CA . ASN A 1 92 ? 1.434 3.202 -14.486 1.00 96.06 92 ASN A CA 1
ATOM 726 C C . ASN A 1 92 ? 2.962 3.318 -14.592 1.00 96.06 92 ASN A C 1
ATOM 728 O O . ASN A 1 92 ? 3.492 3.366 -15.699 1.00 96.06 92 ASN A O 1
ATOM 732 N N . ILE A 1 93 ? 3.693 3.295 -13.471 1.00 95.00 93 ILE A N 1
ATOM 733 C CA . ILE A 1 93 ? 5.168 3.215 -13.492 1.00 95.00 93 ILE A CA 1
ATOM 734 C C . ILE A 1 93 ? 5.682 1.789 -13.771 1.00 95.00 93 ILE A C 1
ATOM 736 O O . ILE A 1 93 ? 6.889 1.542 -13.790 1.00 95.00 93 ILE A O 1
ATOM 740 N N . GLY A 1 94 ? 4.776 0.832 -13.996 1.00 94.19 94 GLY A N 1
ATOM 741 C CA . GLY A 1 94 ? 5.092 -0.503 -14.488 1.00 94.19 94 GLY A CA 1
ATOM 742 C C . GLY A 1 94 ? 5.651 -1.456 -13.436 1.00 94.19 94 GLY A C 1
ATOM 743 O O . GLY A 1 94 ? 6.382 -2.383 -13.808 1.00 94.19 94 GLY A O 1
ATOM 744 N N . VAL A 1 95 ? 5.334 -1.244 -12.153 1.00 95.69 95 VAL A N 1
ATOM 745 C CA . VAL A 1 95 ? 5.771 -2.123 -11.054 1.00 95.69 95 VAL A CA 1
ATOM 746 C C . VAL A 1 95 ? 4.679 -3.067 -10.543 1.00 95.69 95 VAL A C 1
ATOM 748 O O . VAL A 1 95 ? 4.935 -3.819 -9.610 1.00 95.69 95 VAL A O 1
ATOM 751 N N . SER A 1 96 ? 3.476 -3.082 -11.126 1.00 94.81 96 SER A N 1
ATOM 752 C CA . SER A 1 96 ? 2.477 -4.100 -10.763 1.00 94.81 96 SER A CA 1
ATOM 753 C C . SER A 1 96 ? 2.774 -5.472 -11.393 1.00 94.81 96 SER A C 1
ATOM 755 O O . SER A 1 96 ? 3.790 -5.668 -12.068 1.00 94.81 96 SER A O 1
ATOM 757 N N . HIS A 1 97 ? 1.906 -6.444 -11.123 1.00 95.62 97 HIS A N 1
ATOM 758 C CA . HIS A 1 97 ? 1.952 -7.798 -11.669 1.00 95.62 97 HIS A CA 1
ATOM 759 C C . HIS A 1 97 ? 0.524 -8.369 -11.748 1.00 95.62 97 HIS A C 1
ATOM 761 O O . HIS A 1 97 ? -0.205 -8.209 -10.770 1.00 95.62 97 HIS A O 1
ATOM 767 N N . PRO A 1 98 ? 0.139 -9.137 -12.789 1.00 96.75 98 PRO A N 1
ATOM 768 C CA . PRO A 1 98 ? -1.230 -9.653 -12.931 1.00 96.75 98 PRO A CA 1
ATOM 769 C C . PRO A 1 98 ? -1.765 -10.373 -11.686 1.00 96.75 98 PRO A C 1
ATOM 771 O O . PRO A 1 98 ? -2.890 -10.150 -11.251 1.00 96.75 98 PRO A O 1
ATOM 774 N N . LYS A 1 99 ? -0.926 -11.198 -11.045 1.00 97.31 99 LYS A N 1
ATOM 775 C CA . LYS A 1 99 ? -1.279 -11.854 -9.776 1.00 97.31 99 LYS A CA 1
ATOM 776 C C . LYS A 1 99 ? -1.492 -10.865 -8.617 1.00 97.31 99 LYS A C 1
ATOM 778 O O . LYS A 1 99 ? -2.392 -11.094 -7.823 1.00 97.31 99 LYS A O 1
ATOM 783 N N . LEU A 1 100 ? -0.706 -9.785 -8.508 1.00 97.06 100 LEU A N 1
ATOM 784 C CA . LEU A 1 100 ? -0.946 -8.732 -7.505 1.00 97.06 100 LEU A CA 1
ATOM 785 C C . LEU A 1 100 ? -2.289 -8.051 -7.763 1.00 97.06 100 LEU A C 1
ATOM 787 O O . LEU A 1 100 ? -3.071 -7.892 -6.829 1.00 97.06 100 LEU A O 1
ATOM 791 N N . ASP A 1 101 ? -2.556 -7.695 -9.019 1.00 98.00 101 ASP A N 1
ATOM 792 C CA . ASP A 1 101 ? -3.796 -7.026 -9.418 1.00 98.00 101 ASP A CA 1
ATOM 793 C C . ASP A 1 101 ? -5.015 -7.914 -9.127 1.00 98.00 101 ASP A C 1
ATOM 795 O O . ASP A 1 101 ? -6.020 -7.435 -8.604 1.00 98.00 101 ASP A O 1
ATOM 799 N N . LEU A 1 102 ? -4.895 -9.228 -9.350 1.00 98.38 102 LEU A N 1
ATOM 800 C CA . LEU A 1 102 ? -5.916 -10.210 -8.979 1.00 98.38 102 LEU A CA 1
ATOM 801 C C . LEU A 1 102 ? -6.197 -10.213 -7.466 1.00 98.38 102 LEU A C 1
ATOM 803 O O . LEU A 1 102 ? -7.360 -10.155 -7.069 1.00 98.38 102 LEU A O 1
ATOM 807 N N . LEU A 1 103 ? -5.159 -10.244 -6.617 1.00 98.56 103 LEU A N 1
ATOM 808 C CA . LEU A 1 103 ? -5.341 -10.206 -5.157 1.00 98.56 103 LEU A CA 1
ATOM 809 C C . LEU A 1 103 ? -5.956 -8.874 -4.692 1.00 98.56 103 LEU A C 1
ATOM 811 O O . LEU A 1 103 ? -6.830 -8.868 -3.827 1.00 98.56 103 LEU A O 1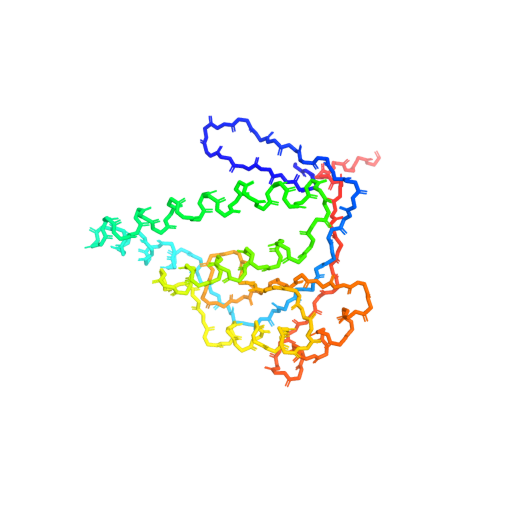
ATOM 815 N N . ILE A 1 104 ? -5.515 -7.752 -5.269 1.00 98.62 104 ILE A N 1
ATOM 816 C CA . ILE A 1 104 ? -6.029 -6.404 -4.977 1.00 98.62 104 ILE A CA 1
ATOM 817 C C . ILE A 1 104 ? -7.514 -6.308 -5.317 1.00 98.62 104 ILE A C 1
ATOM 819 O O . ILE A 1 104 ? -8.305 -5.882 -4.475 1.00 98.62 104 ILE A O 1
ATOM 823 N N . ASN A 1 105 ? -7.908 -6.760 -6.505 1.00 98.69 105 ASN A N 1
ATOM 824 C CA . ASN A 1 105 ? -9.305 -6.736 -6.926 1.00 98.69 105 ASN A CA 1
ATOM 825 C C . ASN A 1 105 ? -10.172 -7.671 -6.073 1.00 98.69 105 ASN A C 1
ATOM 827 O O . ASN A 1 105 ? -11.254 -7.271 -5.650 1.00 98.69 105 ASN A O 1
ATOM 831 N N . ALA A 1 106 ? -9.684 -8.872 -5.744 1.00 98.69 106 ALA A N 1
ATOM 832 C CA . ALA A 1 106 ? -10.395 -9.792 -4.855 1.00 98.69 106 ALA A CA 1
ATOM 833 C C . ALA A 1 106 ? -10.632 -9.179 -3.464 1.00 98.69 106 ALA A C 1
ATOM 835 O O . ALA A 1 106 ? -11.741 -9.251 -2.937 1.00 98.69 106 ALA A O 1
ATOM 836 N N . ALA A 1 107 ? -9.618 -8.523 -2.892 1.00 98.50 107 ALA A N 1
ATOM 837 C CA . ALA A 1 107 ? -9.737 -7.852 -1.602 1.00 98.50 107 ALA A CA 1
ATOM 838 C C . ALA A 1 107 ? -10.768 -6.711 -1.634 1.00 98.50 107 ALA A C 1
ATOM 840 O O . ALA A 1 107 ? -11.607 -6.607 -0.737 1.00 98.50 107 ALA A O 1
ATOM 841 N N . LYS A 1 108 ? -10.736 -5.878 -2.679 1.00 98.50 108 LYS A N 1
ATOM 842 C CA . LYS A 1 108 ? -11.676 -4.761 -2.858 1.00 98.50 108 LYS A CA 1
ATOM 843 C C . LYS A 1 108 ? -13.114 -5.237 -3.032 1.00 98.50 108 LYS A C 1
ATOM 845 O O . LYS A 1 108 ? -13.992 -4.776 -2.311 1.00 98.50 108 LYS A O 1
ATOM 850 N N . ASN A 1 109 ? -13.342 -6.219 -3.902 1.00 98.50 109 ASN A N 1
ATOM 851 C CA . ASN A 1 109 ? -14.671 -6.798 -4.126 1.00 98.50 109 ASN A CA 1
ATOM 852 C C . ASN A 1 109 ? -15.241 -7.456 -2.858 1.00 98.50 109 ASN A C 1
ATOM 854 O O . ASN A 1 109 ? -16.454 -7.525 -2.676 1.00 98.50 109 ASN A O 1
ATOM 858 N N . ALA A 1 110 ? -14.373 -7.912 -1.954 1.00 98.12 110 ALA A N 1
ATOM 859 C CA . ALA A 1 110 ? -14.767 -8.467 -0.668 1.00 98.12 110 ALA A CA 1
ATOM 860 C C . ALA A 1 110 ? -15.092 -7.411 0.405 1.00 98.12 110 ALA A C 1
ATOM 862 O O . ALA A 1 110 ? -15.615 -7.784 1.455 1.00 98.12 110 ALA A O 1
ATOM 863 N N . GLY A 1 111 ? -14.848 -6.120 0.155 1.00 97.62 111 GLY A N 1
ATOM 864 C CA . GLY A 1 111 ? -15.168 -5.024 1.077 1.00 97.62 111 GLY A CA 1
ATOM 865 C C . GLY A 1 111 ? -13.958 -4.330 1.709 1.00 97.62 111 GLY A C 1
ATOM 866 O O . GLY A 1 111 ? -14.120 -3.620 2.704 1.00 97.62 111 GLY A O 1
ATOM 867 N N . ALA A 1 112 ? -12.745 -4.517 1.177 1.00 98.00 112 ALA A N 1
ATOM 868 C CA . ALA A 1 112 ? -11.619 -3.670 1.566 1.00 98.00 112 ALA A CA 1
ATOM 869 C C . ALA A 1 112 ? -11.880 -2.205 1.172 1.00 98.00 112 ALA A C 1
ATOM 871 O O . ALA A 1 112 ? -12.345 -1.928 0.070 1.00 98.00 112 ALA A O 1
ATOM 872 N N . LEU A 1 113 ? -11.525 -1.273 2.060 1.00 98.25 113 LEU A N 1
ATOM 873 C CA . LEU A 1 113 ? -11.651 0.174 1.839 1.00 98.25 113 LEU A CA 1
ATOM 874 C C . LEU A 1 113 ? -10.688 0.690 0.764 1.00 98.25 113 LEU A C 1
ATOM 876 O O . LEU A 1 113 ? -10.940 1.705 0.126 1.00 98.25 113 LEU A O 1
ATOM 880 N N . GLY A 1 114 ? -9.569 -0.006 0.593 1.00 98.56 114 GLY A N 1
ATOM 881 C CA . GLY A 1 114 ? -8.572 0.255 -0.432 1.00 98.56 114 GLY A CA 1
ATOM 882 C C . GLY A 1 114 ? -7.461 -0.778 -0.363 1.00 98.56 114 GLY A C 1
ATOM 883 O O . GLY A 1 114 ? -7.234 -1.401 0.683 1.00 98.56 114 GLY A O 1
ATOM 884 N N . ALA A 1 115 ? -6.769 -0.988 -1.476 1.00 98.44 115 ALA A N 1
ATOM 885 C CA . ALA A 1 115 ? -5.734 -2.004 -1.578 1.00 98.44 115 ALA A CA 1
ATOM 886 C C . ALA A 1 115 ? -4.639 -1.611 -2.570 1.00 98.44 115 ALA A C 1
ATOM 888 O O . ALA A 1 115 ? -4.897 -1.062 -3.639 1.00 98.44 115 ALA A O 1
ATOM 889 N N . LYS A 1 116 ? -3.390 -1.933 -2.229 1.00 98.62 116 LYS A N 1
ATOM 890 C CA . LYS A 1 116 ? -2.233 -1.663 -3.090 1.00 98.62 116 LYS A CA 1
ATOM 891 C C . LYS A 1 116 ? -1.118 -2.676 -2.889 1.00 98.62 116 LYS A C 1
ATOM 893 O O . LYS A 1 116 ? -1.041 -3.329 -1.849 1.00 98.62 116 LYS A O 1
ATOM 898 N N . LEU A 1 117 ? -0.199 -2.765 -3.845 1.00 97.56 117 LEU A N 1
ATOM 899 C CA . LEU A 1 117 ? 1.043 -3.517 -3.664 1.00 97.56 117 LEU A CA 1
ATOM 900 C C . LEU A 1 117 ? 1.922 -2.893 -2.568 1.00 97.56 117 LEU A C 1
ATOM 902 O O . LEU A 1 117 ? 1.829 -1.692 -2.279 1.00 97.56 117 LEU A O 1
ATOM 906 N N . THR A 1 118 ? 2.810 -3.692 -1.979 1.00 94.94 118 THR A N 1
ATOM 907 C CA . THR A 1 118 ? 3.821 -3.227 -1.018 1.00 94.94 118 THR A CA 1
ATOM 908 C C . THR A 1 118 ? 5.230 -3.713 -1.385 1.00 94.94 118 THR A C 1
ATOM 910 O O . THR A 1 118 ? 5.423 -4.801 -1.931 1.00 94.94 118 THR A O 1
ATOM 913 N N . GLY A 1 119 ? 6.239 -2.884 -1.104 1.00 91.81 119 GLY A N 1
ATOM 914 C CA . GLY A 1 119 ? 7.621 -3.082 -1.548 1.00 91.81 119 GLY A CA 1
ATOM 915 C C . GLY A 1 119 ? 7.846 -2.715 -3.022 1.00 91.81 119 GLY A C 1
ATOM 916 O O . GLY A 1 119 ? 7.074 -1.969 -3.612 1.00 91.81 119 GLY A O 1
ATOM 917 N N . GLY A 1 120 ? 8.924 -3.234 -3.622 1.00 88.25 120 GLY A N 1
ATOM 918 C CA . GLY A 1 120 ? 9.365 -2.839 -4.973 1.00 88.25 120 GLY A CA 1
ATOM 919 C C . GLY A 1 120 ? 8.517 -3.299 -6.172 1.00 88.25 120 GLY A C 1
ATOM 920 O O . GLY A 1 120 ? 8.931 -3.045 -7.298 1.00 88.25 120 GLY A O 1
ATOM 921 N N . GLY A 1 121 ? 7.378 -3.972 -5.959 1.00 88.31 121 GLY A N 1
ATOM 922 C CA . GLY A 1 121 ? 6.479 -4.422 -7.035 1.00 88.31 121 GLY A CA 1
ATOM 923 C C . GLY A 1 121 ? 6.962 -5.643 -7.834 1.00 88.31 121 GLY A C 1
ATOM 924 O O . GLY A 1 121 ? 8.020 -6.189 -7.546 1.00 88.31 121 GLY A O 1
ATOM 925 N N . GLY A 1 122 ? 6.174 -6.114 -8.806 1.00 88.06 122 GLY A N 1
ATOM 926 C CA . GLY A 1 122 ? 6.501 -7.267 -9.656 1.00 88.06 122 GLY A CA 1
ATOM 927 C C . GLY A 1 122 ? 6.092 -8.639 -9.122 1.00 88.06 122 GLY A C 1
ATOM 928 O O . GLY A 1 122 ? 6.535 -9.653 -9.650 1.00 88.06 122 GLY A O 1
ATOM 929 N N . GLY A 1 123 ? 5.300 -8.675 -8.052 1.00 90.75 123 GLY A N 1
ATOM 930 C CA . GLY A 1 123 ? 4.952 -9.877 -7.295 1.00 90.75 123 GLY A CA 1
ATOM 931 C C . GLY A 1 123 ? 5.023 -9.606 -5.792 1.00 90.75 123 GLY A C 1
ATOM 932 O O . GLY A 1 123 ? 4.878 -8.467 -5.350 1.00 90.75 123 GLY A O 1
ATOM 933 N N . GLY A 1 124 ? 5.298 -10.633 -4.990 1.00 94.56 124 GLY A N 1
ATOM 934 C CA . GLY A 1 124 ? 5.290 -10.533 -3.529 1.00 94.56 124 GLY A CA 1
ATOM 935 C C . GLY A 1 124 ? 3.937 -10.157 -2.958 1.00 94.56 124 GLY A C 1
ATOM 936 O O . GLY A 1 124 ? 2.955 -10.828 -3.253 1.00 94.56 124 GLY A O 1
ATOM 937 N N . CYS A 1 125 ? 3.891 -9.108 -2.134 1.00 96.69 125 CYS A N 1
ATOM 938 C CA . CYS A 1 125 ? 2.739 -8.839 -1.286 1.00 96.69 125 CYS A CA 1
ATOM 939 C C . CYS A 1 125 ? 1.929 -7.611 -1.707 1.00 96.69 125 CYS A C 1
ATOM 941 O O . CYS A 1 125 ? 2.454 -6.617 -2.217 1.00 96.69 125 CYS A O 1
ATOM 943 N N . MET A 1 126 ? 0.645 -7.665 -1.381 1.00 97.88 126 MET A N 1
ATOM 944 C CA . MET A 1 126 ? -0.278 -6.543 -1.346 1.00 97.88 126 MET A CA 1
ATOM 945 C C . MET A 1 126 ? -0.778 -6.318 0.082 1.00 97.88 126 MET A C 1
ATOM 947 O O . MET A 1 126 ? -0.697 -7.208 0.931 1.00 97.88 126 MET A O 1
ATOM 951 N N . ILE A 1 127 ? -1.269 -5.112 0.343 1.00 97.62 127 ILE A N 1
ATOM 952 C CA . ILE A 1 127 ? -1.885 -4.718 1.605 1.00 97.62 127 ILE A CA 1
ATOM 953 C C . ILE A 1 127 ? -3.276 -4.145 1.330 1.00 97.62 127 ILE A C 1
ATOM 955 O O . ILE A 1 127 ? -3.442 -3.322 0.426 1.00 97.62 127 ILE A O 1
ATOM 959 N N . ALA A 1 128 ? -4.265 -4.584 2.106 1.00 97.88 128 ALA A N 1
ATOM 960 C CA . ALA A 1 128 ? -5.651 -4.134 2.038 1.00 97.88 128 ALA A CA 1
ATOM 961 C C . ALA A 1 128 ? -6.074 -3.520 3.375 1.00 97.88 128 ALA A C 1
ATOM 963 O O . ALA A 1 128 ? -5.886 -4.149 4.417 1.00 97.88 128 ALA A O 1
ATOM 964 N N . LEU A 1 129 ? -6.644 -2.315 3.353 1.00 97.38 129 LEU A N 1
ATOM 965 C CA . LEU A 1 129 ? -7.250 -1.673 4.522 1.00 97.38 129 LEU A CA 1
ATOM 966 C C . LEU A 1 129 ? -8.672 -2.200 4.707 1.00 97.38 129 LEU A C 1
ATOM 968 O O . LEU A 1 129 ? -9.464 -2.184 3.766 1.00 97.38 129 LEU A O 1
ATOM 972 N N . VAL A 1 130 ? -9.012 -2.653 5.912 1.00 95.94 130 VAL A N 1
ATOM 973 C CA . VAL A 1 130 ? -10.311 -3.285 6.186 1.00 95.94 130 VAL A CA 1
ATOM 974 C C . VAL A 1 130 ? -10.955 -2.743 7.455 1.00 95.94 130 VAL A C 1
ATOM 976 O O . VAL A 1 130 ? -10.279 -2.346 8.406 1.00 95.94 130 VAL A O 1
ATOM 979 N N . LYS A 1 131 ? -12.290 -2.783 7.501 1.00 93.81 131 LYS A N 1
ATOM 980 C CA . LYS A 1 131 ? -13.031 -2.611 8.756 1.00 93.81 131 LYS A CA 1
ATOM 981 C C . LYS A 1 131 ? -12.863 -3.870 9.625 1.00 93.81 131 LYS A C 1
ATOM 983 O O . LYS A 1 131 ? -12.750 -4.967 9.073 1.00 93.81 131 LYS A O 1
ATOM 988 N N . PRO A 1 132 ? -12.915 -3.763 10.970 1.00 89.75 132 PR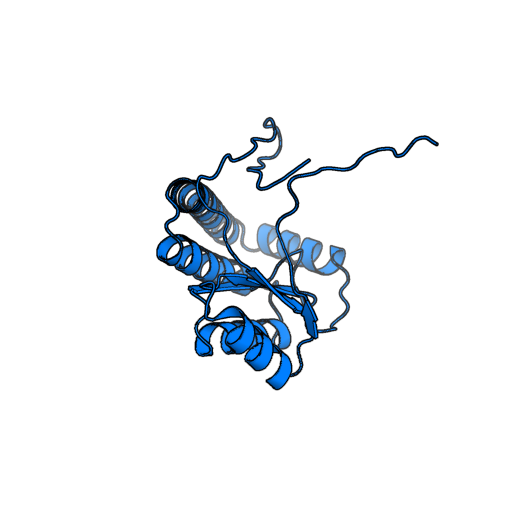O A N 1
ATOM 989 C CA . PRO A 1 132 ? -12.722 -4.906 11.867 1.00 89.75 132 PRO A CA 1
ATOM 990 C C . PRO A 1 132 ? -13.618 -6.116 11.585 1.00 89.75 132 PRO A C 1
ATOM 992 O O . PRO A 1 132 ? -13.204 -7.235 11.847 1.00 89.75 132 PRO A O 1
ATOM 995 N N . LYS A 1 133 ? -14.831 -5.921 11.054 1.00 91.88 133 LYS A N 1
ATOM 996 C CA . LYS A 1 133 ? -15.768 -7.016 10.748 1.00 91.88 133 LYS A CA 1
ATOM 997 C C . LYS A 1 133 ? -15.485 -7.712 9.408 1.00 91.88 133 LYS A C 1
ATOM 999 O O . LYS A 1 133 ? -15.861 -8.863 9.237 1.00 91.88 133 LYS A O 1
ATOM 1004 N N . GLU A 1 134 ? -14.767 -7.058 8.493 1.00 92.62 134 GLU A N 1
ATOM 1005 C CA . GLU A 1 134 ? -14.581 -7.530 7.111 1.00 92.62 134 GLU A CA 1
ATOM 1006 C C . GLU A 1 134 ? -13.280 -8.325 6.901 1.00 92.62 134 GLU A C 1
ATOM 1008 O O . GLU A 1 134 ? -13.081 -8.923 5.844 1.00 92.62 134 GLU A O 1
ATOM 1013 N N . TRP A 1 135 ? -12.373 -8.362 7.887 1.00 92.88 135 TRP A N 1
ATOM 1014 C CA . TRP A 1 135 ? -11.027 -8.925 7.692 1.00 92.88 135 TRP A CA 1
ATOM 1015 C C . TRP A 1 135 ? -11.034 -10.403 7.267 1.00 92.88 135 TRP A C 1
ATOM 1017 O O . TRP A 1 135 ? -10.252 -10.780 6.396 1.00 92.88 135 TRP A O 1
ATOM 1027 N N . LEU A 1 136 ? -11.921 -11.230 7.840 1.00 95.25 136 LEU A N 1
ATOM 1028 C CA . LEU A 1 136 ? -12.046 -12.654 7.493 1.00 95.25 136 LEU A CA 1
ATOM 1029 C C . LEU A 1 136 ? -12.523 -12.837 6.055 1.00 95.25 136 LEU A C 1
ATOM 1031 O O . LEU A 1 136 ? -11.966 -13.649 5.319 1.00 95.25 136 LEU A O 1
ATOM 1035 N N . LYS A 1 137 ? -13.526 -12.055 5.651 1.00 97.12 137 LYS A N 1
ATOM 1036 C CA . LYS A 1 137 ? -14.097 -12.089 4.304 1.00 97.12 137 LYS A CA 1
ATOM 1037 C C . LYS A 1 137 ? -13.055 -11.692 3.259 1.00 97.12 137 LYS A C 1
ATOM 1039 O O . LYS A 1 137 ? -12.876 -12.399 2.270 1.00 97.12 137 LYS A O 1
ATOM 1044 N N . VAL A 1 138 ? -12.311 -10.616 3.514 1.00 97.88 138 VAL A N 1
ATOM 1045 C CA . VAL A 1 138 ? -11.216 -10.158 2.643 1.00 97.88 138 VAL A CA 1
ATOM 1046 C C . VAL A 1 138 ? -10.086 -11.187 2.580 1.00 97.88 138 VAL A C 1
ATOM 1048 O O . VAL A 1 138 ? -9.616 -11.515 1.492 1.00 97.88 138 VAL A O 1
ATOM 1051 N N . ALA A 1 139 ? -9.681 -11.752 3.720 1.00 97.44 139 ALA A N 1
ATOM 1052 C CA . ALA A 1 139 ? -8.686 -12.821 3.762 1.00 97.44 139 ALA A CA 1
ATOM 1053 C C . ALA A 1 139 ? -9.123 -14.042 2.938 1.00 97.44 139 ALA A C 1
ATOM 1055 O O . ALA A 1 139 ? -8.334 -14.579 2.162 1.00 97.44 139 ALA A O 1
ATOM 1056 N N . GLN A 1 140 ? -10.381 -14.469 3.064 1.00 98.12 140 GLN A N 1
ATOM 1057 C CA . GLN A 1 140 ? -10.888 -15.608 2.307 1.00 98.12 140 GLN A CA 1
ATOM 1058 C C . GLN A 1 140 ? -10.926 -15.325 0.804 1.00 98.12 140 GLN A C 1
ATOM 1060 O O . GLN A 1 140 ? -10.515 -16.174 0.019 1.00 98.12 140 GLN A O 1
ATOM 1065 N N . ALA A 1 141 ? -11.339 -14.124 0.394 1.00 98.44 141 ALA A N 1
ATOM 1066 C CA . ALA A 1 141 ? -11.342 -13.739 -1.014 1.00 98.44 141 ALA A CA 1
ATOM 1067 C C . ALA A 1 141 ? -9.937 -13.781 -1.633 1.00 98.44 141 ALA A C 1
ATOM 1069 O O . ALA A 1 141 ? -9.775 -14.306 -2.733 1.00 98.44 141 ALA A O 1
ATOM 1070 N N . ILE A 1 142 ? -8.914 -13.307 -0.910 1.00 98.50 142 ILE A N 1
ATOM 1071 C CA . ILE A 1 142 ? -7.511 -13.394 -1.348 1.00 98.50 142 ILE A CA 1
ATOM 1072 C C . ILE A 1 142 ? -7.073 -14.862 -1.494 1.00 98.50 142 ILE A C 1
ATOM 1074 O O . ILE A 1 142 ? -6.451 -15.213 -2.499 1.00 98.50 142 ILE A O 1
ATOM 1078 N N . ARG A 1 143 ? -7.426 -15.735 -0.538 1.00 98.31 143 ARG A N 1
ATOM 1079 C CA . ARG A 1 143 ? -7.118 -17.175 -0.623 1.00 98.31 143 ARG A CA 1
ATOM 1080 C C . ARG A 1 143 ? -7.792 -17.850 -1.809 1.00 98.31 143 ARG A C 1
ATOM 1082 O O . ARG A 1 143 ? -7.142 -18.617 -2.511 1.00 98.31 143 ARG A O 1
ATOM 1089 N N . ASN A 1 144 ? -9.054 -17.521 -2.073 1.00 98.38 144 ASN A N 1
ATOM 1090 C CA . ASN A 1 144 ? -9.833 -18.119 -3.158 1.00 98.38 144 ASN A CA 1
ATOM 1091 C C . ASN A 1 144 ? -9.234 -17.840 -4.543 1.00 98.38 144 ASN A C 1
ATOM 1093 O O . ASN A 1 144 ? -9.358 -18.665 -5.440 1.00 98.38 144 ASN A O 1
ATOM 1097 N N . VAL A 1 145 ? -8.545 -16.708 -4.720 1.00 98.25 145 VAL A N 1
ATOM 1098 C CA . VAL A 1 145 ? -7.821 -16.393 -5.964 1.00 98.25 145 VAL A CA 1
ATOM 1099 C C . VAL A 1 145 ? -6.347 -16.828 -5.928 1.00 98.25 145 VAL A C 1
ATOM 1101 O O . VAL A 1 145 ? -5.534 -16.406 -6.758 1.00 98.25 145 VAL A O 1
ATOM 1104 N N . GLY A 1 146 ? -5.986 -17.687 -4.971 1.00 97.31 146 GLY A N 1
ATOM 1105 C CA . GLY A 1 146 ? -4.678 -18.324 -4.837 1.00 97.31 146 GLY A CA 1
ATOM 1106 C C . GLY A 1 146 ? -3.589 -17.413 -4.275 1.00 97.31 146 GLY A C 1
ATOM 1107 O O . GLY A 1 146 ? -2.463 -17.470 -4.767 1.00 97.31 146 GLY A O 1
ATOM 1108 N N . GLY A 1 147 ? -3.927 -16.522 -3.340 1.00 97.50 147 GLY A N 1
ATOM 1109 C CA . GLY A 1 147 ? -2.962 -15.781 -2.525 1.00 97.50 147 GLY A CA 1
ATOM 1110 C C . GLY A 1 147 ? -2.827 -16.372 -1.120 1.00 97.50 147 GLY A C 1
ATOM 1111 O O . GLY A 1 147 ? -3.807 -16.798 -0.513 1.00 97.50 147 GLY A O 1
ATOM 1112 N N . GLU A 1 148 ? -1.623 -16.357 -0.563 1.00 97.06 148 GLU A N 1
ATOM 1113 C CA . GLU A 1 148 ? -1.416 -16.632 0.861 1.00 97.06 148 GLU A CA 1
ATOM 1114 C C . GLU A 1 148 ? -1.813 -15.404 1.685 1.00 97.06 148 GLU A C 1
ATOM 1116 O O . GLU A 1 148 ? -1.646 -14.272 1.231 1.00 97.06 148 GLU A O 1
ATOM 1121 N N . VAL A 1 149 ? -2.325 -15.594 2.902 1.00 96.00 149 VAL A N 1
ATOM 1122 C CA . VAL A 1 149 ? -2.746 -14.476 3.760 1.00 96.00 149 VAL A CA 1
ATOM 1123 C C . VAL A 1 149 ? -2.092 -14.561 5.121 1.00 96.00 149 VAL A C 1
ATOM 1125 O O . VAL A 1 149 ? -2.206 -15.581 5.803 1.00 96.00 149 VAL A O 1
ATOM 1128 N N . TYR A 1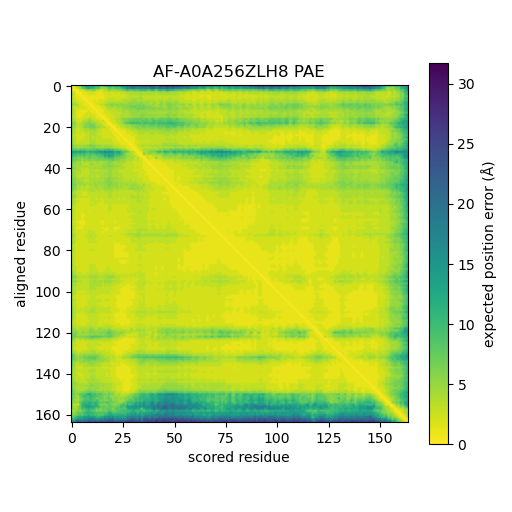 150 ? -1.510 -13.444 5.551 1.00 88.81 150 TYR A N 1
ATOM 1129 C CA . TYR A 1 150 ? -0.969 -13.284 6.893 1.00 88.81 150 TYR A CA 1
ATOM 1130 C C . TYR A 1 150 ? -1.864 -12.363 7.717 1.00 88.81 150 TYR A C 1
ATOM 1132 O O . TYR A 1 150 ? -2.210 -11.254 7.297 1.00 88.81 150 TYR A O 1
ATOM 1140 N N . LYS A 1 151 ? -2.212 -12.811 8.926 1.00 76.38 151 LYS A N 1
ATOM 1141 C CA . LYS A 1 151 ? -2.809 -11.939 9.935 1.00 76.38 151 LYS A CA 1
ATOM 1142 C C . LYS A 1 151 ? -1.703 -11.033 10.466 1.00 76.38 151 LYS A C 1
ATOM 1144 O O . LYS A 1 151 ? -0.745 -11.523 11.056 1.00 76.38 151 LYS A O 1
ATOM 1149 N N . VAL A 1 152 ? -1.834 -9.728 10.253 1.00 80.81 152 VAL A N 1
ATOM 1150 C CA . VAL A 1 152 ? -0.830 -8.749 10.681 1.00 80.81 152 VAL A CA 1
ATOM 1151 C C . VAL A 1 152 ? -1.406 -7.792 11.714 1.00 80.81 152 VAL A C 1
ATOM 1153 O O . VAL A 1 152 ? -2.586 -7.447 11.687 1.00 80.81 152 VAL A O 1
ATOM 1156 N N . LYS A 1 153 ? -0.547 -7.349 12.628 1.00 76.50 153 LYS A N 1
ATOM 1157 C CA . LYS A 1 153 ? -0.795 -6.236 13.543 1.00 76.50 153 LYS A CA 1
ATOM 1158 C C . LYS A 1 153 ? 0.376 -5.274 13.405 1.00 76.50 153 LYS A C 1
ATOM 1160 O O . LYS A 1 153 ? 1.514 -5.713 13.260 1.00 76.50 153 LYS A O 1
ATOM 1165 N N . THR A 1 154 ? 0.105 -3.975 13.447 1.00 76.38 154 THR A N 1
ATOM 1166 C CA . THR A 1 154 ? 1.177 -2.983 13.526 1.00 76.38 154 THR A CA 1
ATOM 1167 C C . THR A 1 154 ? 1.920 -3.157 14.843 1.00 76.38 154 THR A C 1
ATOM 1169 O O . THR A 1 154 ? 1.311 -3.088 15.914 1.00 76.38 154 THR A O 1
ATOM 1172 N N . ASP A 1 155 ? 3.227 -3.384 14.755 1.00 77.69 155 ASP A N 1
ATOM 1173 C CA . ASP A 1 155 ? 4.083 -3.410 15.930 1.00 77.69 155 ASP A CA 1
ATOM 1174 C C . ASP A 1 155 ? 4.531 -1.990 16.301 1.00 77.69 155 ASP A C 1
ATOM 1176 O O . ASP A 1 155 ? 4.876 -1.155 15.456 1.00 77.69 155 ASP A O 1
ATOM 1180 N N . TRP A 1 156 ? 4.502 -1.720 17.597 1.00 75.25 156 TRP A N 1
ATOM 1181 C CA . TRP A 1 156 ? 4.876 -0.448 18.210 1.00 75.25 156 TRP A CA 1
ATOM 1182 C C . TRP A 1 156 ? 6.169 -0.572 19.010 1.00 75.25 156 TRP A C 1
ATOM 1184 O O . TRP A 1 156 ? 6.642 0.412 19.585 1.00 75.25 156 TRP A O 1
ATOM 1194 N N . VAL A 1 157 ? 6.763 -1.762 19.022 1.00 72.56 157 VAL A N 1
ATOM 1195 C CA . VAL A 1 157 ? 8.079 -2.034 19.574 1.00 72.56 157 VAL A CA 1
ATOM 1196 C C . VAL A 1 157 ? 9.054 -2.169 18.405 1.00 72.56 157 VAL A C 1
ATOM 1198 O O . VAL A 1 157 ? 8.811 -2.888 17.445 1.00 72.56 157 VAL A O 1
ATOM 1201 N N . GLY A 1 158 ? 10.132 -1.383 18.434 1.00 76.00 158 GLY A N 1
ATOM 1202 C CA . GLY A 1 158 ? 11.221 -1.531 17.466 1.00 76.00 158 GLY A CA 1
ATOM 1203 C C . GLY A 1 158 ? 12.151 -2.682 17.855 1.00 76.00 158 GLY A C 1
ATOM 1204 O O . GLY A 1 158 ? 11.906 -3.376 18.835 1.00 76.00 158 GLY A O 1
ATOM 1205 N N . VAL A 1 159 ? 13.262 -2.836 17.131 1.00 82.00 159 VAL A N 1
ATOM 1206 C CA . VAL A 1 159 ? 14.327 -3.782 17.507 1.00 82.00 159 VAL A CA 1
ATOM 1207 C C . VAL A 1 159 ? 14.745 -3.559 18.965 1.00 82.00 159 VAL A C 1
ATOM 1209 O O . VAL A 1 159 ? 14.965 -2.420 19.382 1.00 82.00 159 VAL A O 1
ATOM 1212 N N . LYS A 1 160 ? 14.845 -4.655 19.718 1.00 78.19 160 LYS A N 1
ATOM 1213 C CA . LYS A 1 160 ? 15.377 -4.708 21.079 1.00 78.19 160 LYS A CA 1
ATOM 1214 C C . LYS A 1 160 ? 16.504 -5.729 21.118 1.00 78.19 160 LYS A C 1
ATOM 1216 O O . LYS A 1 160 ? 16.376 -6.795 20.523 1.00 78.19 160 LYS A O 1
ATOM 1221 N N . THR A 1 161 ? 17.566 -5.409 21.842 1.00 78.62 161 THR A N 1
ATOM 1222 C CA . THR A 1 161 ? 18.532 -6.413 22.283 1.00 78.62 161 THR A CA 1
ATOM 1223 C C . THR A 1 161 ? 17.928 -7.124 23.487 1.00 78.62 161 THR A C 1
ATOM 1225 O O . THR A 1 161 ? 17.435 -6.460 24.400 1.00 78.62 161 THR A O 1
ATOM 1228 N N . ILE A 1 162 ? 17.913 -8.452 23.461 1.00 80.50 162 ILE A N 1
ATOM 1229 C CA . ILE A 1 162 ? 17.620 -9.270 24.636 1.00 80.50 162 ILE A CA 1
ATOM 1230 C C . ILE A 1 162 ? 18.991 -9.684 25.159 1.00 80.50 162 ILE A C 1
ATOM 1232 O O . ILE A 1 162 ? 19.732 -10.355 24.447 1.00 80.50 162 ILE A O 1
ATOM 1236 N N . SER A 1 163 ? 19.368 -9.169 26.321 1.00 72.25 163 SER A N 1
ATOM 1237 C CA . SER A 1 163 ? 20.533 -9.630 27.072 1.00 72.25 163 SER A CA 1
ATOM 1238 C C . SER A 1 163 ? 20.034 -10.580 28.156 1.00 72.25 163 SER A C 1
ATOM 1240 O O . SER A 1 163 ? 19.069 -10.224 28.838 1.00 72.25 163 SER A O 1
ATOM 1242 N N . ASP A 1 164 ? 20.656 -11.757 28.240 1.00 65.44 164 ASP A N 1
ATOM 1243 C CA . ASP A 1 164 ? 20.417 -12.769 29.278 1.00 65.44 164 ASP A CA 1
ATOM 1244 C C . ASP A 1 164 ? 20.789 -12.260 30.680 1.00 65.44 164 ASP A C 1
ATOM 1246 O O . ASP A 1 164 ? 21.759 -11.467 30.787 1.00 65.44 164 ASP A O 1
#

Nea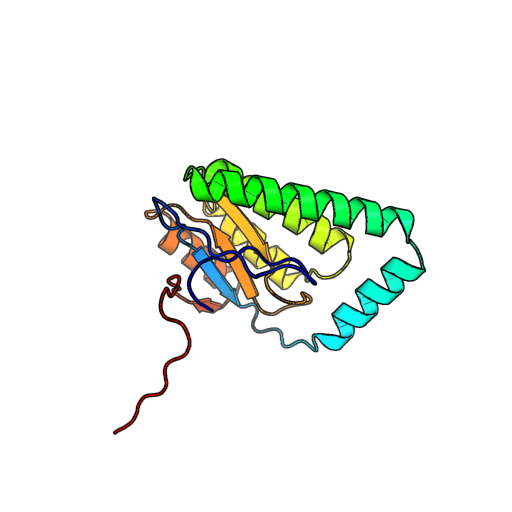rest PDB structures (foldseek):
  6mdf-assembly1_B  TM=9.372E-01  e=3.542E-13  Methanosarcina mazei
  8teb-assembly2_B  TM=9.649E-01  e=7.305E-13  Methanococcoides burtonii
  2hfu-assembly1_A  TM=9.587E-01  e=1.898E-11  Leishmania major
  2oi2-assembly1_A-2  TM=8.947E-01  e=1.308E-10  Streptococcus pneumoniae
  2x7i-assembly1_A  TM=7.483E-01  e=1.333E-06  Staphylococcus aureus subsp. aureus MRSA252

pLDDT: mean 93.16, std 7.18, range [59.84, 98.81]

Radius of gyration: 16.54 Å; Cα contacts (8 Å, |Δi|>4): 269; chains: 1; bounding box: 36×33×50 Å

Secondary structure (DSSP, 8-state):
--SSEE--TTSPPEEPP-SS--EEEEEE------HHHHHHHHHHHHHHSHHHHHHHHHHHHHHHHHHHHHHHHT-HHHHHHHHHHHHHHHHHTT---HHHHHHHHHHHHTT-SEEEE-SSSSSSEEEEEE-TTTHHHHHHHHHHTT-EEEE-------------

Sequence (164 aa):
MKGIILYKLGSPIQSLKLQKQPIFVVGNTGIRRITGKFVKKVDKLKRERKKLVESMLETAEKIVLEAVKALKNGDWDKLGSLMDENQKILSNIGVSHPKLDLLINAAKNAGALGAKLTGGGGGGCMIALVKPKEWLKVAQAIRNVGGEVYKVKTDWVGVKTISD

Mean predicted aligned error: 4.16 Å

Solvent-accessible surface area (backbone atoms only — not comparable to full-atom values): 8951 Å² total; per-residue (Å²): 116,49,54,53,66,50,82,47,91,99,51,79,77,40,74,59,79,57,85,56,82,88,45,51,44,37,37,30,48,81,40,82,69,62,54,69,58,45,53,52,50,41,53,51,48,36,72,77,38,43,72,63,44,50,54,50,51,54,51,49,50,51,42,51,57,51,39,54,52,22,48,51,71,58,38,56,64,60,35,11,50,46,34,39,55,46,33,52,51,43,43,73,63,65,28,52,33,75,64,47,53,51,40,38,50,32,22,41,78,45,58,29,51,18,32,25,74,48,82,63,40,53,32,39,35,34,42,28,35,34,54,91,86,40,47,65,53,21,47,49,35,21,40,76,75,66,26,50,69,48,94,61,75,89,55,70,70,42,92,72,88,84,79,134

Foldseek 3Di:
DAFDWDDDPPDDIHHADAPDDWFKKKWALPDDDDLVVLVVLLVVCCVVPVVVLVVLVVVLVVLVVVLSVCRRVVVLLSNQVSQAVNQVSCVVSPQEDPSQVQLQVLLVVLPFSHKHADHSHPGTMIMTTHDPVRRVSSCVSSVVSPIHIDRDDGGRDDDDDDDD